Protein AF-A0A1G6PCL7-F1 (afdb_monomer)

pLDDT: mean 71.3, std 18.06, range [43.41, 97.56]

Solvent-accessible surface area (backbone atoms only — not comparable to full-atom values): 5343 Å² total; per-residue (Å²): 141,82,88,74,93,66,54,66,68,60,52,52,52,49,37,53,55,12,53,76,70,76,38,55,48,66,59,40,52,49,52,52,53,52,57,52,68,70,49,74,48,73,66,58,50,49,53,51,48,52,51,49,45,69,75,62,66,68,77,77,52,72,68,63,58,50,55,59,53,51,52,55,55,52,54,70,74,67,61,78,86,78,83,83,80,132

Secondary structure (DSSP, 8-state):
----S--HHHHHHHHHHHHHTT--HHHHHHHHHHHHHHS--HHHHHHHHHHHHHHH-----HHHHHHHHHHHHHHHHSPPPPP---

Structure (mmCIF, N/CA/C/O backbone):
data_AF-A0A1G6PCL7-F1
#
_entry.id   AF-A0A1G6PCL7-F1
#
loop_
_atom_site.group_PDB
_atom_site.id
_atom_site.type_symbol
_atom_site.label_atom_id
_atom_site.label_alt_id
_atom_site.label_comp_id
_atom_site.label_asym_id
_atom_site.label_entity_id
_atom_site.label_seq_id
_atom_site.pdbx_PDB_ins_code
_atom_site.Cartn_x
_atom_site.Cartn_y
_atom_site.Cartn_z
_atom_site.occupancy
_atom_site.B_iso_or_equiv
_atom_site.auth_seq_id
_atom_site.auth_comp_id
_atom_site.auth_asym_id
_atom_site.auth_atom_id
_atom_site.pdbx_PDB_model_num
ATOM 1 N N . MET A 1 1 ? 4.224 -11.498 6.669 1.00 67.06 1 MET A N 1
ATOM 2 C CA . MET A 1 1 ? 5.042 -10.437 6.041 1.00 67.06 1 MET A CA 1
ATOM 3 C C . MET A 1 1 ? 5.008 -9.233 6.961 1.00 67.06 1 MET A C 1
ATOM 5 O O . MET A 1 1 ? 3.915 -8.839 7.338 1.00 67.06 1 MET A O 1
ATOM 9 N N . THR A 1 2 ? 6.162 -8.676 7.325 1.00 80.56 2 THR A N 1
ATOM 10 C CA . THR A 1 2 ? 6.247 -7.494 8.198 1.00 80.56 2 THR A CA 1
ATOM 11 C C . THR A 1 2 ? 7.082 -6.437 7.493 1.00 80.56 2 THR A C 1
ATOM 13 O O . THR A 1 2 ? 8.205 -6.730 7.089 1.00 80.56 2 THR A O 1
ATOM 16 N N . ILE A 1 3 ? 6.534 -5.232 7.340 1.00 78.75 3 ILE A N 1
ATOM 17 C CA . ILE A 1 3 ? 7.241 -4.086 6.761 1.00 78.75 3 ILE A CA 1
ATOM 18 C C . ILE A 1 3 ? 7.812 -3.283 7.930 1.00 78.75 3 ILE A C 1
ATOM 20 O O . ILE A 1 3 ? 7.064 -2.848 8.804 1.00 78.75 3 ILE A O 1
ATOM 24 N N . ARG A 1 4 ? 9.141 -3.174 7.988 1.00 86.81 4 ARG A N 1
ATOM 25 C CA . ARG A 1 4 ? 9.874 -2.465 9.048 1.00 86.81 4 ARG A CA 1
ATOM 26 C C . ARG A 1 4 ? 10.231 -1.056 8.582 1.00 86.81 4 ARG A C 1
ATOM 28 O O . ARG A 1 4 ? 10.176 -0.791 7.386 1.00 86.81 4 ARG A O 1
ATOM 35 N N . GLU A 1 5 ? 10.594 -0.190 9.527 1.00 90.56 5 GLU A N 1
ATOM 36 C CA . GLU A 1 5 ? 11.034 1.187 9.252 1.00 90.56 5 GLU A CA 1
ATOM 37 C C . GLU A 1 5 ? 10.009 2.032 8.473 1.00 90.56 5 GLU A C 1
ATOM 39 O O . GLU A 1 5 ? 10.371 2.932 7.721 1.00 90.56 5 GLU A O 1
ATOM 44 N N . VAL A 1 6 ? 8.712 1.748 8.636 1.00 86.06 6 VAL A N 1
ATOM 45 C CA . VAL A 1 6 ? 7.656 2.595 8.070 1.00 86.06 6 VAL A CA 1
ATOM 46 C C . VAL A 1 6 ? 7.536 3.842 8.945 1.00 86.06 6 VAL A C 1
ATOM 48 O O . VAL A 1 6 ? 7.251 3.693 10.137 1.00 86.06 6 VAL A O 1
ATOM 51 N N . PRO A 1 7 ? 7.708 5.057 8.394 1.00 92.50 7 PRO A N 1
ATOM 52 C CA . PRO A 1 7 ? 7.502 6.280 9.155 1.00 92.50 7 PRO A CA 1
ATOM 53 C C . PRO A 1 7 ? 6.098 6.313 9.766 1.00 92.50 7 PRO A C 1
ATOM 55 O O . PRO A 1 7 ? 5.118 5.953 9.104 1.00 92.50 7 PRO A O 1
ATOM 58 N N . ASN A 1 8 ? 5.990 6.756 11.021 1.00 90.44 8 ASN A N 1
ATOM 59 C CA . ASN A 1 8 ? 4.713 6.784 11.745 1.00 90.44 8 ASN A CA 1
ATOM 60 C C . ASN A 1 8 ? 3.649 7.583 10.985 1.00 90.44 8 ASN A C 1
ATOM 62 O O . ASN A 1 8 ? 2.526 7.116 10.837 1.00 90.44 8 ASN A O 1
ATOM 66 N N . GLU A 1 9 ? 4.038 8.721 10.411 1.00 82.81 9 GLU A N 1
ATOM 67 C CA . GLU A 1 9 ? 3.180 9.573 9.580 1.00 82.81 9 GLU A CA 1
ATOM 68 C C . GLU A 1 9 ? 2.570 8.793 8.407 1.00 82.81 9 GLU A C 1
ATOM 70 O O . GLU A 1 9 ? 1.358 8.802 8.202 1.00 82.81 9 GLU A O 1
ATOM 75 N N . THR A 1 10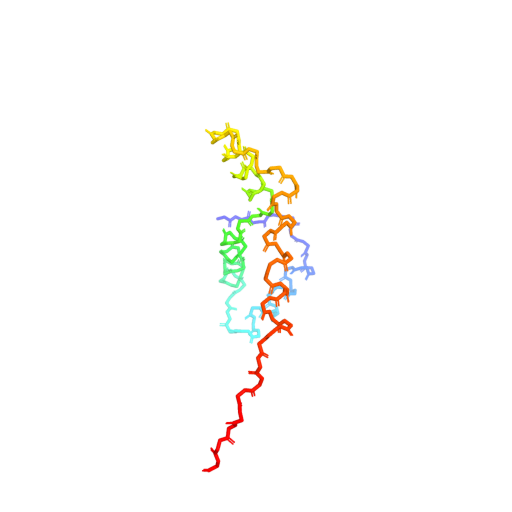 ? 3.391 8.026 7.682 1.00 89.94 10 THR A N 1
ATOM 76 C CA . THR A 1 10 ? 2.927 7.183 6.573 1.00 89.94 10 THR A CA 1
ATOM 77 C C . THR A 1 10 ? 1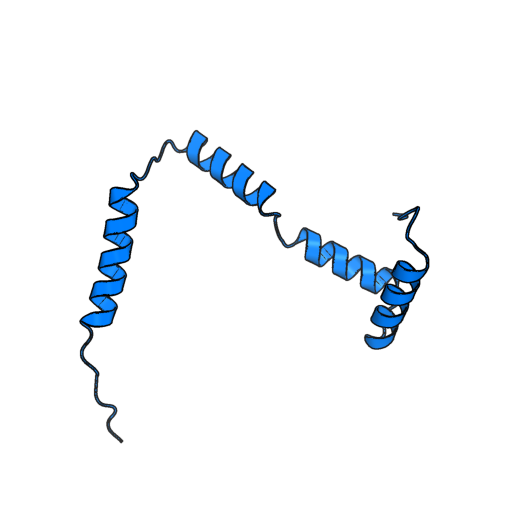.977 6.091 7.057 1.00 89.94 10 THR A C 1
ATOM 79 O O . THR A 1 10 ? 0.951 5.831 6.426 1.00 89.94 10 THR A O 1
ATOM 82 N N . ARG A 1 11 ? 2.291 5.444 8.185 1.00 91.00 11 ARG A N 1
ATOM 83 C CA . ARG A 1 11 ? 1.430 4.413 8.776 1.00 91.00 11 ARG A CA 1
ATOM 84 C C . ARG A 1 11 ? 0.066 4.986 9.161 1.00 91.00 11 ARG A C 1
ATOM 86 O O . ARG A 1 11 ? -0.957 4.367 8.871 1.00 91.00 11 ARG A O 1
ATOM 93 N N . ASP A 1 12 ? 0.056 6.151 9.794 1.00 95.12 12 ASP A N 1
ATOM 94 C CA . ASP A 1 12 ? -1.153 6.789 10.304 1.00 95.12 12 ASP A CA 1
ATOM 95 C C . ASP A 1 12 ? -2.026 7.314 9.156 1.00 95.12 12 ASP A C 1
ATOM 97 O O . ASP A 1 12 ? -3.245 7.128 9.169 1.00 95.12 12 ASP A O 1
ATOM 101 N N . GLU A 1 13 ? -1.419 7.850 8.095 1.00 96.94 13 GLU A N 1
ATOM 102 C CA . GLU A 1 13 ? -2.134 8.174 6.859 1.00 96.94 13 GLU A CA 1
ATOM 103 C C . GLU A 1 13 ? -2.793 6.946 6.223 1.00 96.94 13 GLU A C 1
ATOM 105 O O . GLU A 1 13 ? -3.965 6.997 5.835 1.00 96.94 13 GLU A O 1
ATOM 110 N N . LEU A 1 14 ? -2.063 5.833 6.100 1.00 95.00 14 LEU A N 1
ATOM 111 C CA . LEU A 1 14 ? -2.609 4.595 5.543 1.00 95.00 14 LEU A CA 1
ATOM 112 C C . LEU A 1 14 ? -3.739 4.045 6.419 1.00 95.00 14 LEU A C 1
ATOM 114 O O . LEU A 1 14 ? -4.742 3.570 5.886 1.00 95.00 14 LEU A O 1
ATOM 118 N N . ALA A 1 15 ? -3.620 4.156 7.744 1.00 96.00 15 ALA A N 1
ATOM 119 C CA . ALA A 1 15 ? -4.669 3.759 8.676 1.00 96.00 15 ALA A CA 1
ATOM 120 C C . ALA A 1 15 ? -5.922 4.634 8.517 1.00 96.00 15 ALA A C 1
ATOM 122 O O . ALA A 1 15 ? -7.033 4.109 8.449 1.00 96.00 15 ALA A O 1
ATOM 123 N N . ALA A 1 16 ? -5.755 5.951 8.369 1.00 97.38 16 ALA A N 1
ATOM 124 C CA . ALA A 1 16 ? -6.858 6.870 8.110 1.00 97.38 16 ALA A CA 1
ATOM 125 C C . ALA A 1 16 ? -7.556 6.566 6.774 1.00 97.38 16 ALA A C 1
ATOM 127 O O . ALA A 1 16 ? -8.785 6.588 6.694 1.00 97.38 16 ALA A O 1
ATOM 128 N N . ARG A 1 17 ? -6.796 6.240 5.720 1.00 97.06 17 ARG A N 1
ATOM 129 C CA . ARG A 1 17 ? -7.362 5.827 4.424 1.00 97.06 17 ARG A CA 1
ATOM 130 C C . ARG A 1 17 ? -8.110 4.500 4.530 1.00 97.06 17 ARG A C 1
ATOM 132 O O . ARG A 1 17 ? -9.216 4.410 4.006 1.00 97.06 17 ARG A O 1
ATOM 139 N N . ALA A 1 18 ? -7.555 3.520 5.241 1.00 97.06 18 ALA A N 1
ATOM 140 C CA . ALA A 1 18 ? -8.202 2.233 5.490 1.00 97.06 18 ALA A CA 1
ATOM 141 C C . ALA A 1 18 ? -9.534 2.406 6.242 1.00 97.06 18 ALA A C 1
ATOM 143 O O . ALA A 1 18 ? -10.559 1.872 5.818 1.00 97.06 18 ALA A O 1
ATOM 144 N N . ALA A 1 19 ? -9.550 3.239 7.287 1.00 97.44 19 ALA A N 1
ATOM 145 C CA . ALA A 1 19 ? -10.756 3.546 8.052 1.00 97.44 19 ALA A CA 1
ATOM 146 C C . ALA A 1 19 ? -11.854 4.189 7.187 1.00 97.44 19 ALA A C 1
ATOM 148 O O . ALA A 1 19 ? -13.020 3.818 7.306 1.00 97.44 19 ALA A O 1
ATOM 149 N N . ARG A 1 20 ? -11.495 5.096 6.263 1.00 97.56 20 ARG A N 1
ATOM 150 C CA . ARG A 1 20 ? -12.455 5.730 5.332 1.00 97.56 20 ARG A CA 1
ATOM 151 C C . ARG A 1 20 ? -13.161 4.736 4.412 1.00 97.56 20 ARG A C 1
ATOM 153 O O . ARG A 1 20 ? -14.275 5.012 3.983 1.00 97.56 20 ARG A O 1
ATOM 160 N N . VAL A 1 21 ? -12.526 3.606 4.105 1.00 96.19 21 VAL A N 1
ATOM 161 C CA . VAL A 1 21 ? -13.099 2.547 3.256 1.00 96.19 21 VAL A CA 1
ATOM 162 C C . VAL A 1 21 ? -13.590 1.338 4.062 1.00 96.19 21 VAL A C 1
ATOM 164 O O . VAL A 1 21 ? -13.915 0.308 3.479 1.00 96.19 21 VAL A O 1
ATOM 167 N N . GLY A 1 22 ? -13.648 1.446 5.396 1.00 97.38 22 GLY A N 1
ATOM 168 C CA . GLY A 1 22 ? -14.143 0.387 6.280 1.00 97.38 22 GLY A CA 1
ATOM 169 C C . GLY A 1 22 ? -13.247 -0.854 6.345 1.00 97.38 22 GLY A C 1
ATOM 170 O O . GLY A 1 22 ? -13.738 -1.949 6.605 1.00 97.38 22 GLY A O 1
ATOM 171 N N . GLN A 1 23 ? -11.948 -0.707 6.084 1.00 95.94 23 GLN A N 1
ATOM 172 C CA . GLN A 1 23 ? -10.982 -1.807 6.085 1.00 95.94 23 GLN A CA 1
ATOM 173 C C . GLN A 1 23 ? -10.005 -1.686 7.254 1.00 95.94 23 GLN A C 1
ATOM 175 O O . GLN A 1 23 ? -9.695 -0.587 7.717 1.00 95.94 23 GLN A O 1
ATOM 180 N N . SER A 1 24 ? -9.455 -2.817 7.702 1.00 97.00 24 SER A N 1
ATOM 181 C CA . SER A 1 24 ?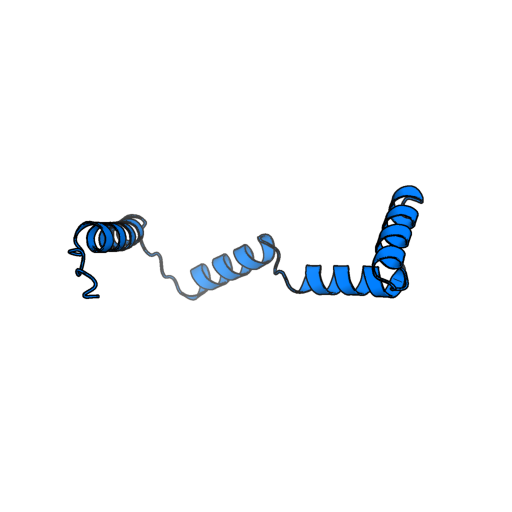 -8.268 -2.776 8.559 1.00 97.00 24 SER A CA 1
ATOM 182 C C . SER A 1 24 ? -7.048 -2.297 7.760 1.00 97.00 24 SER A C 1
ATOM 184 O O . SER A 1 24 ? -6.975 -2.489 6.542 1.00 97.00 24 SER A O 1
ATOM 186 N N . LEU A 1 25 ? -6.056 -1.706 8.438 1.00 93.69 25 LEU A N 1
ATOM 187 C CA . LEU A 1 25 ? -4.810 -1.258 7.799 1.00 93.69 25 LEU A CA 1
ATOM 188 C C . LEU A 1 25 ? -4.148 -2.384 6.987 1.00 93.69 25 LEU A C 1
ATOM 190 O O . LEU A 1 25 ? -3.717 -2.169 5.857 1.00 93.69 25 LEU A O 1
ATOM 194 N N . GLU A 1 26 ? -4.104 -3.598 7.536 1.00 93.25 26 GLU A N 1
ATOM 195 C CA . GLU A 1 26 ? -3.491 -4.743 6.861 1.00 93.25 26 GLU A CA 1
ATOM 196 C C . GLU A 1 26 ? -4.248 -5.137 5.584 1.00 93.25 26 GLU A C 1
ATOM 198 O O . GLU A 1 26 ? -3.626 -5.391 4.552 1.00 93.25 26 GLU A O 1
ATOM 203 N N . GLN A 1 27 ? -5.585 -5.157 5.625 1.00 96.12 27 GLN A N 1
ATOM 204 C CA . GLN A 1 27 ? -6.414 -5.457 4.453 1.00 96.12 27 GLN A CA 1
ATOM 205 C C . GLN A 1 27 ? -6.214 -4.419 3.347 1.00 96.12 27 GLN A C 1
ATOM 207 O O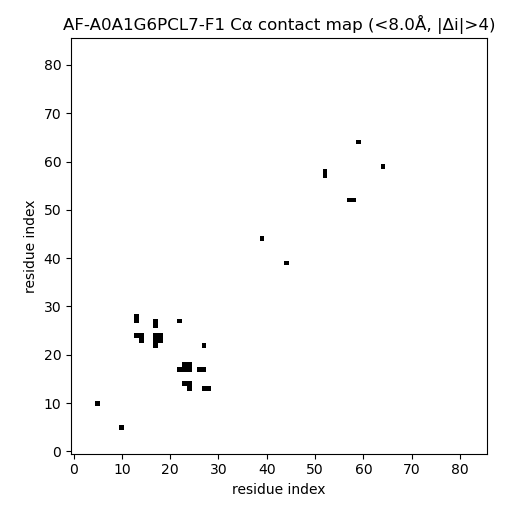 . GLN A 1 27 ? -6.048 -4.788 2.183 1.00 96.12 27 GLN A O 1
ATOM 212 N N . TYR A 1 28 ? -6.182 -3.139 3.720 1.00 94.56 28 TYR A N 1
ATOM 213 C CA . TYR A 1 28 ? -5.968 -2.037 2.790 1.00 94.56 28 TYR A CA 1
ATOM 214 C C . TYR A 1 28 ? -4.589 -2.120 2.120 1.00 94.56 28 TYR A C 1
ATOM 216 O O . TYR A 1 28 ? -4.488 -2.117 0.894 1.00 94.56 28 TYR A O 1
ATOM 224 N N . VAL A 1 29 ? -3.519 -2.292 2.905 1.00 93.44 29 VAL A N 1
ATOM 225 C CA . VAL A 1 29 ? -2.151 -2.429 2.376 1.00 93.44 29 VAL A CA 1
ATOM 226 C C . VAL A 1 29 ? -2.018 -3.672 1.498 1.00 93.44 29 VAL A C 1
ATOM 228 O O . VAL A 1 29 ? -1.410 -3.610 0.431 1.00 93.44 29 VAL A O 1
ATOM 231 N N . ARG A 1 30 ? -2.626 -4.797 1.888 1.00 91.50 30 ARG A N 1
ATOM 232 C CA . ARG A 1 30 ? -2.643 -6.014 1.068 1.00 91.50 30 ARG A CA 1
ATOM 233 C C . ARG A 1 30 ? -3.285 -5.763 -0.295 1.00 91.50 30 ARG A C 1
ATOM 235 O O . ARG A 1 30 ? -2.725 -6.180 -1.304 1.00 91.50 30 ARG A O 1
ATOM 242 N N . ALA A 1 31 ? -4.426 -5.077 -0.336 1.00 91.69 31 ALA A N 1
ATOM 243 C CA . ALA A 1 31 ? -5.099 -4.740 -1.587 1.00 91.69 31 ALA A CA 1
ATOM 244 C C . ALA A 1 31 ? -4.228 -3.839 -2.480 1.00 91.69 31 ALA A C 1
ATOM 246 O O . ALA A 1 31 ? -4.114 -4.104 -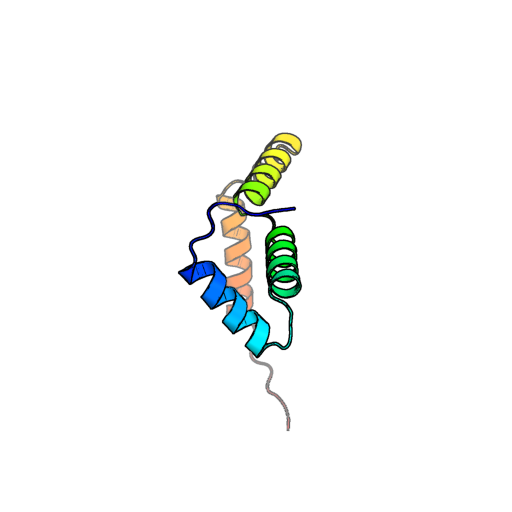3.676 1.00 91.69 31 ALA A O 1
ATOM 247 N N . LEU A 1 32 ? -3.554 -2.840 -1.897 1.00 90.00 32 LEU A N 1
ATOM 248 C CA . LEU A 1 32 ? -2.615 -1.979 -2.623 1.00 90.00 32 LEU A CA 1
ATOM 249 C C . LEU A 1 32 ? -1.443 -2.765 -3.223 1.00 90.00 32 LEU A C 1
ATOM 251 O O . LEU A 1 32 ? -1.093 -2.546 -4.378 1.00 90.00 32 LEU A O 1
ATOM 255 N N . LEU A 1 33 ? -0.855 -3.698 -2.468 1.00 88.44 33 LEU A N 1
ATOM 256 C CA . LEU A 1 33 ? 0.252 -4.529 -2.951 1.00 88.44 33 LEU A CA 1
ATOM 257 C C . LEU A 1 33 ? -0.193 -5.494 -4.057 1.00 88.44 33 LEU A C 1
ATOM 259 O O . LEU A 1 33 ? 0.544 -5.697 -5.018 1.00 88.44 33 LEU A O 1
ATOM 263 N N . ILE A 1 34 ? -1.402 -6.058 -3.955 1.00 87.38 34 ILE A N 1
ATOM 264 C CA . ILE A 1 34 ? -1.990 -6.887 -5.018 1.00 87.38 34 ILE A CA 1
ATOM 265 C C . ILE A 1 34 ? -2.192 -6.059 -6.290 1.00 87.38 34 ILE A C 1
ATOM 267 O O . ILE A 1 34 ? -1.846 -6.518 -7.374 1.00 87.38 34 ILE A O 1
ATOM 271 N N . GLU A 1 35 ? -2.733 -4.847 -6.174 1.00 86.50 35 GLU A N 1
ATOM 272 C CA . GLU A 1 35 ? -2.931 -3.961 -7.324 1.00 86.50 35 GLU A CA 1
ATOM 273 C C . GLU A 1 35 ? -1.598 -3.529 -7.947 1.00 86.50 35 GLU A C 1
ATOM 275 O O . GLU A 1 35 ? -1.468 -3.505 -9.170 1.00 86.50 35 GLU A O 1
ATOM 280 N N . LEU A 1 36 ? -0.584 -3.264 -7.118 1.00 77.94 36 LEU A N 1
ATOM 281 C CA . LEU A 1 36 ? 0.770 -2.979 -7.584 1.00 77.94 36 LEU A CA 1
ATOM 282 C C . LEU A 1 36 ? 1.352 -4.168 -8.360 1.00 77.94 36 LEU A C 1
ATOM 284 O O . LEU A 1 36 ? 1.876 -3.979 -9.450 1.00 77.94 36 LEU A O 1
ATOM 288 N N . ALA A 1 37 ? 1.198 -5.389 -7.845 1.00 78.69 37 ALA A N 1
ATOM 289 C CA . ALA A 1 37 ? 1.684 -6.605 -8.496 1.00 78.69 37 ALA A CA 1
ATOM 290 C C . ALA A 1 37 ? 0.919 -6.965 -9.784 1.00 78.69 37 ALA A C 1
ATOM 292 O O . ALA A 1 37 ? 1.441 -7.679 -10.637 1.00 78.69 37 ALA A O 1
ATOM 293 N N . ARG A 1 38 ? -0.323 -6.488 -9.947 1.00 81.38 38 ARG A N 1
ATOM 294 C CA . ARG A 1 38 ? -1.109 -6.686 -11.177 1.00 81.38 38 ARG A CA 1
ATOM 295 C C . ARG A 1 38 ? -0.617 -5.839 -12.344 1.00 81.38 38 ARG A C 1
ATOM 297 O O . ARG A 1 38 ? -0.898 -6.188 -13.490 1.00 81.38 38 ARG A O 1
ATOM 304 N N . ARG A 1 39 ? 0.079 -4.732 -12.078 1.00 68.31 39 ARG A N 1
ATOM 305 C CA . ARG A 1 39 ? 0.649 -3.878 -13.122 1.00 68.31 39 ARG A CA 1
ATOM 306 C C . ARG A 1 39 ? 2.091 -4.318 -13.354 1.00 68.31 39 ARG A C 1
ATOM 308 O O . ARG A 1 39 ? 2.926 -3.993 -12.515 1.00 68.31 39 ARG A O 1
ATOM 315 N N . PRO A 1 40 ? 2.407 -5.029 -14.456 1.00 58.31 40 PRO A N 1
ATOM 316 C CA . PRO A 1 40 ? 3.802 -5.270 -14.791 1.00 58.31 40 PRO A CA 1
ATOM 317 C C . PRO A 1 40 ? 4.492 -3.912 -14.879 1.00 58.31 40 PRO A C 1
ATOM 319 O O . PRO A 1 40 ? 4.000 -2.996 -15.550 1.00 58.31 40 PRO A O 1
ATOM 322 N N . SER A 1 41 ? 5.585 -3.754 -14.142 1.00 60.78 41 SER A N 1
ATOM 323 C CA . SER A 1 41 ? 6.348 -2.512 -14.173 1.00 60.78 41 SER A CA 1
ATOM 324 C C . SER A 1 41 ? 6.827 -2.256 -15.608 1.00 60.78 41 SER A C 1
ATOM 326 O O . SER A 1 41 ? 7.068 -3.191 -16.371 1.00 60.78 41 SER A O 1
ATOM 328 N N . LEU A 1 42 ? 6.975 -0.988 -16.008 1.00 54.88 42 LEU A N 1
ATOM 329 C CA . LEU A 1 42 ? 7.530 -0.631 -17.325 1.00 54.88 42 LEU A CA 1
ATOM 330 C C . LEU A 1 42 ? 8.856 -1.362 -17.605 1.00 54.88 42 LEU A C 1
ATOM 332 O O . LEU A 1 42 ? 9.117 -1.721 -18.745 1.00 54.88 42 LEU A O 1
ATOM 336 N N . VAL A 1 43 ? 9.643 -1.639 -16.562 1.00 58.31 43 VAL A N 1
ATOM 337 C CA . VAL A 1 43 ? 10.881 -2.429 -16.621 1.00 58.31 43 VAL A CA 1
ATOM 338 C C . VAL A 1 43 ? 10.608 -3.882 -17.034 1.00 58.31 43 VAL A C 1
ATOM 340 O O 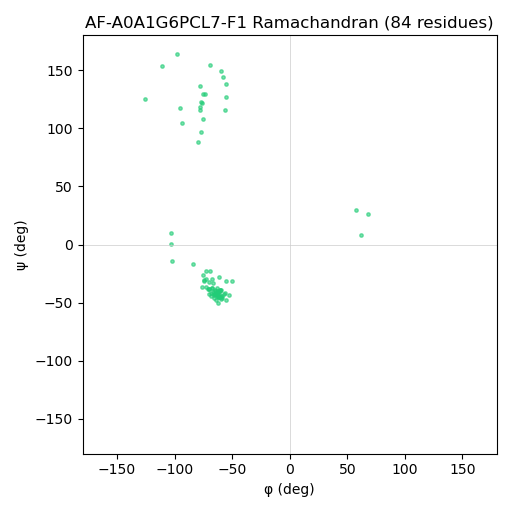. VAL A 1 43 ? 11.219 -4.364 -17.979 1.00 58.31 43 VAL A O 1
ATOM 343 N N . GLU A 1 44 ? 9.623 -4.553 -16.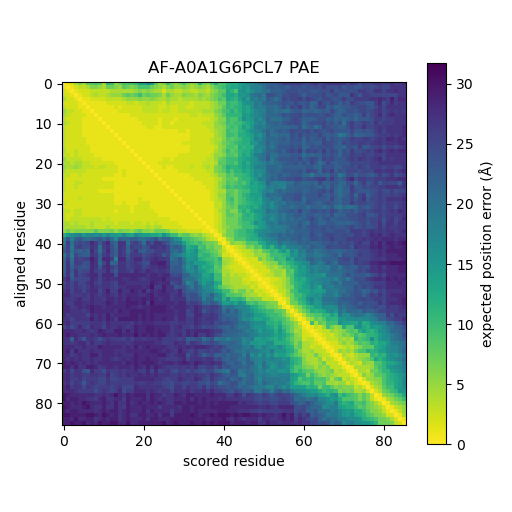432 1.00 61.66 44 GLU A N 1
ATOM 344 C CA . GLU A 1 44 ? 9.226 -5.921 -16.814 1.00 61.66 44 GLU A CA 1
ATOM 345 C C . GLU A 1 44 ? 8.579 -5.987 -18.209 1.00 61.66 44 GLU A C 1
ATOM 347 O O . GLU A 1 44 ? 8.677 -7.002 -18.906 1.00 61.66 44 GLU A O 1
ATOM 352 N N . LEU A 1 45 ? 7.914 -4.910 -18.644 1.00 59.94 45 LEU A N 1
ATOM 353 C CA . LEU A 1 45 ? 7.411 -4.790 -20.013 1.00 59.94 45 LEU A CA 1
ATOM 354 C C . LEU A 1 45 ? 8.570 -4.653 -21.011 1.00 59.94 45 LEU A C 1
ATOM 356 O O . LEU A 1 45 ? 8.556 -5.333 -22.038 1.00 59.94 45 LEU A O 1
ATOM 360 N N . TRP A 1 46 ? 9.576 -3.827 -20.706 1.00 58.91 46 TRP A N 1
ATOM 361 C CA . TRP A 1 46 ? 10.770 -3.669 -21.538 1.00 58.91 46 TRP A CA 1
ATOM 362 C C . TRP A 1 46 ? 11.603 -4.949 -21.610 1.00 58.91 46 TRP A C 1
ATOM 364 O O . TRP A 1 46 ? 12.002 -5.319 -22.711 1.00 58.91 46 TRP A O 1
ATOM 374 N N . ASP A 1 47 ? 11.764 -5.686 -20.508 1.00 63.94 47 ASP A N 1
ATOM 375 C CA . ASP A 1 47 ? 12.442 -6.991 -20.505 1.00 63.94 47 ASP A CA 1
ATOM 376 C C . ASP A 1 47 ? 11.728 -8.006 -21.408 1.00 63.94 47 ASP A C 1
ATOM 378 O O . ASP A 1 47 ? 12.360 -8.760 -22.155 1.00 63.94 47 ASP A O 1
ATOM 382 N N . ARG A 1 48 ? 10.388 -7.997 -21.410 1.00 59.72 48 ARG A N 1
ATOM 383 C CA . ARG A 1 48 ? 9.583 -8.853 -22.292 1.00 59.72 48 ARG A CA 1
ATOM 384 C C . ARG A 1 48 ? 9.678 -8.432 -23.760 1.00 59.72 48 ARG A C 1
ATOM 386 O O . ARG A 1 48 ? 9.703 -9.295 -24.640 1.00 59.72 48 ARG A O 1
ATOM 393 N N . VAL A 1 49 ? 9.712 -7.128 -24.039 1.00 60.81 49 VAL A N 1
ATOM 394 C CA . VAL A 1 49 ? 9.903 -6.593 -25.395 1.00 60.81 49 VAL A CA 1
ATOM 395 C C . VAL A 1 49 ? 11.303 -6.937 -25.905 1.00 60.81 49 VAL A C 1
ATOM 397 O O . VAL A 1 49 ? 11.407 -7.460 -27.013 1.00 60.81 49 VAL A O 1
ATOM 400 N N . ASP A 1 50 ? 12.354 -6.745 -25.103 1.00 58.59 50 ASP A N 1
ATOM 401 C CA . ASP A 1 50 ? 13.734 -7.078 -25.481 1.00 58.59 50 ASP A CA 1
ATOM 402 C C . ASP A 1 50 ? 13.886 -8.589 -25.727 1.00 58.59 50 ASP A C 1
ATOM 404 O O . ASP A 1 50 ? 14.400 -9.002 -26.768 1.00 58.59 50 ASP A O 1
ATOM 408 N N . GLN A 1 51 ? 13.320 -9.440 -24.859 1.00 59.53 51 GLN A N 1
ATOM 409 C CA . GLN A 1 51 ? 13.283 -10.891 -25.094 1.00 59.53 51 GLN A CA 1
ATOM 410 C C . GLN A 1 51 ? 12.555 -11.264 -26.388 1.00 59.53 51 GLN A C 1
ATOM 412 O O . GLN A 1 51 ? 13.048 -12.095 -27.152 1.00 59.53 51 GLN A O 1
ATOM 417 N N . ARG A 1 52 ? 11.396 -10.659 -26.673 1.00 56.56 52 ARG A N 1
ATOM 418 C CA . ARG A 1 52 ? 10.614 -10.985 -27.875 1.00 56.56 52 ARG A CA 1
ATOM 419 C C . ARG A 1 52 ? 11.288 -10.493 -29.157 1.00 56.56 52 ARG A C 1
ATOM 421 O O . ARG A 1 52 ? 11.270 -11.214 -30.156 1.00 56.56 52 ARG A O 1
ATOM 428 N N . VAL A 1 53 ? 11.907 -9.314 -29.137 1.00 59.56 53 VAL A N 1
ATOM 429 C CA . VAL A 1 53 ? 12.660 -8.754 -30.272 1.00 59.56 53 VAL A CA 1
ATOM 430 C C . VAL A 1 53 ? 13.901 -9.597 -30.568 1.00 59.56 53 VAL A C 1
ATOM 432 O O . VAL A 1 53 ? 14.145 -9.928 -31.729 1.00 59.56 53 VAL A O 1
ATOM 435 N N . ARG A 1 54 ? 14.633 -10.030 -29.534 1.00 56.97 54 ARG A N 1
ATOM 436 C CA . ARG A 1 54 ? 15.793 -10.923 -29.680 1.00 56.97 54 ARG A CA 1
ATOM 437 C C . ARG A 1 54 ? 15.414 -12.320 -30.164 1.00 56.97 54 ARG A C 1
ATOM 439 O O . ARG A 1 54 ? 16.106 -12.862 -31.017 1.00 56.97 54 ARG A O 1
ATOM 446 N N . ALA A 1 55 ? 14.317 -12.887 -29.661 1.00 58.03 55 ALA A N 1
ATOM 447 C CA . ALA A 1 55 ? 13.875 -14.233 -30.031 1.00 58.03 55 ALA A CA 1
ATOM 448 C C . ALA A 1 55 ? 13.242 -14.313 -31.431 1.00 58.03 55 ALA A C 1
ATOM 450 O O . ALA A 1 55 ? 13.340 -15.348 -32.082 1.00 58.03 55 ALA A O 1
ATOM 451 N N . THR A 1 56 ? 12.590 -13.243 -31.902 1.00 51.00 56 THR A N 1
ATOM 452 C CA . THR A 1 56 ? 11.820 -13.270 -33.163 1.00 51.00 56 THR A CA 1
ATOM 453 C C . THR A 1 56 ? 12.562 -12.612 -34.334 1.00 51.00 56 THR A C 1
ATOM 455 O O . THR A 1 56 ? 12.143 -12.758 -35.477 1.00 51.00 56 THR A O 1
ATOM 458 N N . GLY A 1 57 ? 13.639 -11.853 -34.090 1.00 49.31 57 GLY A N 1
ATOM 459 C CA . GLY A 1 57 ? 14.434 -11.204 -35.145 1.00 49.31 57 GLY A CA 1
ATOM 460 C C . GLY A 1 57 ? 13.676 -10.175 -35.999 1.00 49.31 57 GLY A C 1
ATOM 461 O O . GLY A 1 57 ? 14.201 -9.687 -36.997 1.00 49.31 57 GLY A O 1
ATOM 462 N N . SER A 1 58 ? 12.442 -9.822 -35.632 1.00 50.59 58 SER A N 1
ATOM 463 C CA . SER A 1 58 ? 11.610 -8.901 -36.401 1.00 50.59 58 SER A CA 1
ATOM 464 C C . SER A 1 58 ? 12.027 -7.457 -36.128 1.00 50.59 58 SER A C 1
ATOM 466 O O . SER A 1 58 ? 11.468 -6.791 -35.258 1.00 50.59 58 SER A O 1
ATOM 468 N N . ARG A 1 59 ? 12.990 -6.945 -36.899 1.00 49.31 59 ARG A N 1
ATOM 469 C CA . ARG A 1 59 ? 13.144 -5.499 -37.090 1.00 49.31 59 ARG A CA 1
ATOM 470 C C . ARG A 1 59 ? 12.071 -5.037 -38.072 1.00 49.31 59 ARG A C 1
ATOM 472 O O . ARG A 1 59 ? 12.249 -5.150 -39.280 1.00 49.31 59 ARG A O 1
ATOM 479 N N . LEU A 1 60 ? 10.954 -4.523 -37.559 1.00 51.91 60 LEU A N 1
ATOM 480 C CA . LEU A 1 60 ? 10.091 -3.683 -38.384 1.00 51.91 60 LEU A CA 1
ATOM 481 C C . LEU A 1 60 ? 10.794 -2.325 -38.486 1.00 51.91 60 LEU A C 1
ATOM 483 O O . LEU A 1 60 ? 10.931 -1.624 -37.484 1.00 51.91 60 LEU A O 1
ATOM 487 N N . ALA A 1 61 ? 11.345 -2.024 -39.663 1.00 52.41 61 ALA A N 1
ATOM 488 C CA . ALA A 1 61 ? 12.051 -0.773 -39.908 1.00 52.41 61 ALA A CA 1
ATOM 489 C C . ALA A 1 61 ? 11.125 0.420 -39.627 1.00 52.41 61 ALA A C 1
ATOM 491 O O . ALA A 1 61 ? 9.917 0.340 -39.864 1.00 52.41 61 ALA A O 1
ATOM 492 N N . ALA A 1 62 ? 11.689 1.507 -39.096 1.00 52.66 62 ALA A N 1
ATOM 493 C CA . ALA A 1 62 ? 10.930 2.675 -38.655 1.00 52.66 62 ALA A CA 1
ATOM 494 C C . ALA A 1 62 ? 10.038 3.252 -39.768 1.00 52.66 62 ALA A C 1
ATOM 496 O O . ALA A 1 62 ? 8.931 3.706 -39.476 1.00 52.66 62 ALA A O 1
ATOM 497 N N . GLU A 1 63 ? 10.463 3.145 -41.033 1.00 50.38 63 GLU A N 1
ATOM 498 C CA . GLU A 1 63 ? 9.661 3.575 -42.182 1.00 50.38 63 GLU A CA 1
ATOM 499 C C . GLU A 1 63 ? 8.323 2.820 -42.273 1.00 50.38 63 GLU A C 1
ATOM 501 O O . GLU A 1 63 ? 7.279 3.421 -42.513 1.00 50.38 63 GLU A O 1
ATOM 506 N N . LYS A 1 64 ? 8.319 1.518 -41.972 1.00 52.03 64 LYS A N 1
ATOM 507 C CA . LYS A 1 64 ? 7.133 0.659 -42.094 1.00 52.03 64 LYS A CA 1
ATOM 508 C C . LYS A 1 64 ? 6.110 0.880 -40.974 1.00 52.03 64 LYS A C 1
ATOM 510 O O . LYS A 1 64 ? 4.918 0.655 -41.169 1.00 52.03 64 LYS A O 1
ATOM 515 N N . THR A 1 65 ? 6.556 1.342 -39.805 1.00 57.56 65 THR A N 1
ATOM 516 C CA . THR A 1 65 ? 5.659 1.762 -38.713 1.00 57.56 65 THR A CA 1
ATOM 517 C C . THR A 1 65 ? 4.982 3.094 -39.040 1.00 57.56 65 THR A C 1
ATOM 519 O O . THR A 1 65 ? 3.808 3.273 -38.720 1.00 57.56 65 THR A O 1
ATOM 522 N N . LEU A 1 66 ? 5.699 4.010 -39.701 1.00 61.12 66 LEU A N 1
ATOM 523 C CA . LEU A 1 66 ? 5.160 5.312 -40.091 1.00 61.12 66 LEU A CA 1
ATOM 524 C C . LEU A 1 66 ? 4.115 5.180 -41.210 1.00 61.12 66 LEU A C 1
ATOM 526 O O . LEU A 1 66 ? 3.036 5.755 -41.093 1.00 61.12 66 LEU A O 1
ATOM 530 N N . GLU A 1 67 ? 4.370 4.339 -42.218 1.00 59.19 67 GLU A N 1
ATOM 531 C CA . GLU A 1 67 ? 3.405 4.047 -43.294 1.00 59.19 67 GLU A CA 1
ATOM 532 C C . GLU A 1 67 ? 2.071 3.498 -42.765 1.00 59.19 67 GLU A C 1
ATOM 534 O O . GLU A 1 67 ? 0.998 3.924 -43.198 1.00 59.19 67 GLU A O 1
ATOM 539 N N . LEU A 1 68 ? 2.119 2.585 -41.788 1.00 57.91 68 LEU A N 1
ATOM 540 C CA . LEU A 1 68 ? 0.914 2.028 -41.163 1.00 57.91 68 LEU A CA 1
ATOM 541 C C . LEU A 1 68 ? 0.132 3.079 -40.362 1.00 57.91 68 LEU A C 1
ATOM 543 O O . LEU A 1 68 ? -1.095 3.020 -40.305 1.00 57.91 68 LEU A O 1
ATOM 547 N N . HIS A 1 69 ? 0.827 4.043 -39.756 1.00 60.16 69 HIS A N 1
ATOM 548 C CA . HIS A 1 69 ? 0.198 5.106 -38.977 1.00 60.16 69 HIS A CA 1
ATOM 549 C C . HIS A 1 69 ? -0.453 6.179 -39.863 1.00 60.16 69 HIS A C 1
ATOM 551 O O . HIS A 1 69 ? -1.526 6.693 -39.542 1.00 60.16 69 HIS A O 1
ATOM 557 N N . ASP A 1 70 ? 0.162 6.497 -41.001 1.00 59.38 70 ASP A N 1
ATOM 558 C CA . ASP A 1 70 ? -0.376 7.493 -41.926 1.00 59.38 70 ASP A CA 1
ATOM 559 C C . ASP A 1 70 ? -1.588 6.968 -42.714 1.00 59.38 70 ASP A C 1
ATOM 561 O O . ASP A 1 70 ? -2.536 7.724 -42.941 1.00 59.38 70 ASP A O 1
ATOM 565 N N . HIS A 1 71 ? -1.644 5.663 -43.009 1.00 56.28 71 HIS A N 1
ATOM 566 C CA . HIS A 1 71 ? -2.836 5.018 -43.575 1.00 56.28 71 HIS A CA 1
ATOM 567 C C . HIS A 1 71 ? -4.073 5.139 -42.664 1.00 56.28 71 HIS A C 1
ATOM 569 O O . HIS A 1 71 ? -5.179 5.387 -43.152 1.00 56.28 71 HIS A O 1
ATOM 575 N N . ASP A 1 72 ? -3.898 5.021 -41.344 1.00 57.88 72 ASP A N 1
ATOM 576 C CA . ASP A 1 72 ? -4.993 5.165 -40.375 1.00 57.88 72 ASP A CA 1
ATOM 577 C C . ASP A 1 72 ? -5.504 6.615 -40.306 1.00 57.88 72 ASP A C 1
ATOM 579 O O . ASP A 1 72 ? -6.713 6.871 -40.342 1.00 57.88 72 ASP A O 1
ATOM 583 N N . ARG A 1 73 ? -4.594 7.601 -40.323 1.00 63.34 73 ARG A N 1
ATOM 584 C CA . ARG A 1 73 ? -4.979 9.021 -40.389 1.00 63.34 73 ARG A CA 1
ATOM 585 C C . ARG A 1 73 ? -5.723 9.365 -41.675 1.00 63.34 73 ARG A C 1
ATOM 587 O O . ARG A 1 73 ? -6.703 10.110 -41.616 1.00 63.34 73 ARG A O 1
ATOM 594 N N . GLN A 1 74 ? -5.295 8.817 -42.810 1.00 62.25 74 GLN A N 1
ATOM 595 C CA . GLN A 1 74 ? -5.913 9.088 -44.106 1.00 62.25 74 GLN A CA 1
ATOM 596 C C . GLN A 1 74 ? -7.313 8.469 -44.238 1.00 62.25 74 GLN A C 1
ATOM 598 O O . GLN A 1 74 ? -8.194 9.060 -44.869 1.00 62.25 74 GLN A O 1
ATOM 603 N N . TRP A 1 75 ? -7.562 7.320 -43.602 1.00 56.94 75 TRP A N 1
ATOM 604 C CA . TRP A 1 75 ? -8.892 6.704 -43.573 1.00 56.94 75 TRP A CA 1
ATOM 605 C C . TRP A 1 75 ? -9.896 7.545 -42.767 1.00 56.94 75 TRP A C 1
ATOM 607 O O . TRP A 1 75 ? -11.052 7.721 -43.165 1.00 56.94 75 TRP A O 1
ATOM 617 N N . ARG A 1 76 ? -9.429 8.155 -41.669 1.00 54.62 76 ARG A N 1
ATOM 618 C CA . ARG A 1 76 ? -10.246 9.022 -40.802 1.00 54.62 76 ARG A CA 1
ATOM 619 C C . ARG A 1 76 ? -10.557 10.382 -41.427 1.00 54.62 76 ARG A C 1
ATOM 621 O O . ARG A 1 76 ? -11.610 10.938 -41.134 1.00 54.62 76 ARG A O 1
ATOM 628 N N . SER A 1 77 ? -9.682 10.916 -42.282 1.00 57.97 77 SER A N 1
ATOM 629 C CA . SER A 1 77 ? -9.928 12.178 -42.996 1.00 57.97 77 SER A CA 1
ATOM 630 C C . SER A 1 77 ? -10.748 12.017 -44.280 1.00 57.97 77 SER A C 1
ATOM 632 O O . SER A 1 77 ? -11.294 13.004 -44.765 1.00 57.97 77 SER A O 1
ATOM 634 N N . SER A 1 78 ? -10.859 10.795 -44.816 1.00 56.06 78 SER A N 1
ATOM 635 C CA . SER A 1 78 ? -11.548 10.517 -46.088 1.00 56.06 78 SER A CA 1
ATOM 636 C C . SER A 1 78 ? -12.942 9.897 -45.928 1.00 56.06 78 SER A C 1
ATOM 638 O O . SER A 1 78 ? -13.597 9.612 -46.928 1.00 56.06 78 SER A O 1
ATOM 640 N N . SER A 1 79 ? -13.413 9.665 -44.699 1.00 43.41 79 SER A N 1
ATOM 641 C CA . SER A 1 79 ? -14.738 9.076 -44.464 1.00 43.41 79 SER A CA 1
ATOM 642 C C . SER A 1 79 ? -15.850 10.125 -44.654 1.00 43.41 79 SER A C 1
ATOM 644 O O . SER A 1 79 ? -15.870 11.112 -43.916 1.00 43.41 79 SER A O 1
ATOM 646 N N . PRO A 1 80 ? -16.786 9.956 -45.611 1.00 53.56 80 PRO A N 1
ATOM 647 C CA . PRO A 1 80 ? -17.873 10.904 -45.823 1.00 53.56 80 PRO A CA 1
ATOM 648 C C . PRO A 1 80 ? -18.934 10.751 -44.723 1.00 53.56 80 PRO A C 1
ATOM 650 O O . PRO A 1 80 ? -19.392 9.644 -44.440 1.00 53.56 80 PRO A O 1
ATOM 653 N N . SER A 1 81 ? -19.323 11.869 -44.099 1.00 53.41 81 SER A N 1
ATOM 654 C CA . SER A 1 81 ? -20.375 11.915 -43.076 1.00 53.41 81 SER A CA 1
ATOM 655 C C . SER A 1 81 ? -21.684 11.330 -43.607 1.00 53.41 81 SER A C 1
ATOM 657 O O . SER A 1 81 ? -22.292 11.883 -44.523 1.00 53.41 81 SER A O 1
ATOM 659 N N . VAL A 1 82 ? -22.135 10.228 -43.009 1.00 55.38 82 VAL A N 1
ATOM 660 C CA . VAL A 1 82 ? -23.454 9.646 -43.281 1.00 55.38 82 VAL A CA 1
ATOM 661 C C . VAL A 1 82 ? -24.505 10.485 -42.539 1.00 55.38 82 VAL A C 1
ATOM 663 O O . VAL A 1 82 ? -24.384 10.636 -41.321 1.00 55.38 82 VAL A O 1
ATOM 666 N N . PRO A 1 83 ? -25.515 11.063 -43.216 1.00 49.47 83 PRO A N 1
ATOM 667 C CA . PRO A 1 83 ? -26.538 11.845 -42.538 1.00 49.47 83 PRO A CA 1
ATOM 668 C C . PRO A 1 83 ? -27.477 10.906 -41.772 1.00 49.47 83 PRO A C 1
ATOM 670 O O . PRO A 1 83 ? -27.980 9.929 -42.327 1.00 49.47 83 PRO A O 1
ATOM 673 N N . VAL A 1 84 ? -27.708 11.202 -40.491 1.00 46.56 84 VAL A N 1
ATOM 674 C CA . VAL A 1 84 ? -28.683 10.480 -39.666 1.00 46.56 84 VAL A CA 1
ATOM 675 C C . VAL A 1 84 ? -30.082 10.988 -40.036 1.00 46.56 84 VAL A C 1
ATOM 677 O O . VAL A 1 84 ? -30.371 12.178 -39.907 1.00 46.56 84 VAL A O 1
ATOM 680 N N . ALA A 1 85 ? -30.920 10.113 -40.591 1.00 46.00 85 ALA A N 1
ATOM 681 C CA . ALA A 1 85 ? -32.326 10.415 -40.847 1.00 46.00 85 ALA A CA 1
ATOM 682 C C . ALA A 1 85 ? -33.117 10.296 -39.534 1.00 46.00 85 ALA A C 1
ATOM 684 O O . ALA A 1 85 ? -32.852 9.387 -38.744 1.00 46.00 85 ALA A O 1
ATOM 685 N N . GLY A 1 86 ? -34.008 11.268 -39.307 1.00 51.84 86 GLY A N 1
ATOM 686 C CA . GLY A 1 86 ? -34.833 1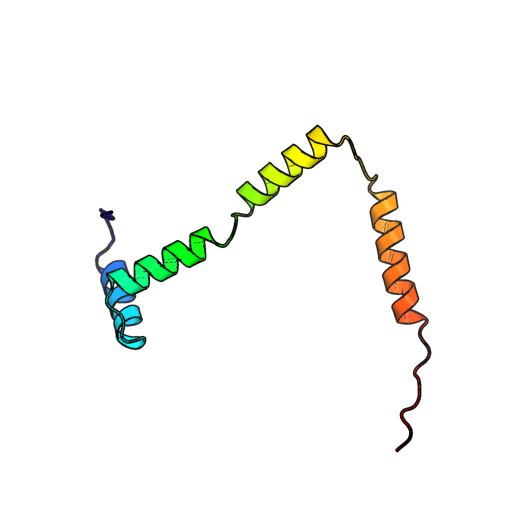1.411 -38.102 1.00 51.84 86 GLY A CA 1
ATOM 687 C C . GLY A 1 86 ? -36.058 10.513 -38.045 1.00 51.84 86 GLY A C 1
ATOM 688 O O . GLY A 1 86 ? -36.328 9.789 -39.028 1.00 51.84 86 GLY A O 1
#

Foldseek 3Di:
DDDPPDPP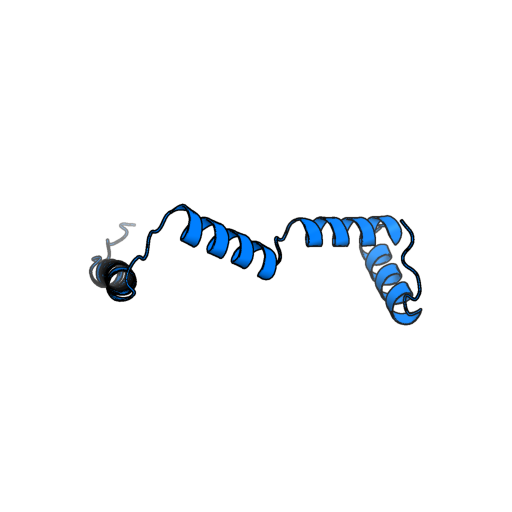VNQVVLCVVCVVVVHHSVVSVVVVVVVVVVDQPVVNVVVVVVVCCVVPVDDPDPVNVVVVVVVVVVVVVPDDDDDDDD

InterPro domains:
  IPR010985 Ribbon-helix-helix [SSF47598] (1-58)
  IPR053853 Antitoxin FitA-like, ribbon-helix-helix [PF22513] (1-35)

Nearest PDB structures (foldseek):
  2bsq-assembly1_F  TM=6.175E-01  e=2.808E+00  Neisseria gonorrhoeae

Organism: NCBI:txid1190417

Mean predicted aligned error: 16.55 Å

Radius of gyration: 24.57 Å; Cα contacts (8 Å, |Δi|>4): 18; chains: 1; bounding box: 51×26×58 Å

Sequence (86 aa):
MTIREVPNETRDELAARAARVGQSLEQYVRALLIELARRPSLVELWDRVDQRVRATGSRLAAEKTLELHDHDRQWRSSSPSVPVAG